Protein AF-A0A7S3BBS4-F1 (afdb_monomer)

InterPro domains:
  IPR011990 Tetratricopeptide-like helical domain superfamily [G3DSA:1.25.40.10] (2-122)
  IPR011990 Tetratricopeptide-like helical domain superfamily [SSF48452] (2-121)
  IPR045209 rRNA biogenesis protein Rrp5 [PTHR23270] (2-120)

Radius of gyration: 15.47 Å; Cα contacts (8 Å, |Δi|>4): 103; chains: 1; bounding box: 32×27×39 Å

Mean predicted aligned error: 8.51 Å

pLDDT: mean 80.52, std 12.15, range [36.25, 91.0]

Secondary structure (DSSP, 8-state):
---HHHHHHHHHHHHHHHHHH-SS-HHHHHHHHHHHHHHHS-HHHHHHHHHHHHHHTGGGGHHHHHHHHHHHHHH-TT-HHHHHHHHHHHHHTT-HHHHHHHHHHHHHHS-GGGHHHHHHHHHHTT--

Structure (mmCIF, N/CA/C/O backbone):
data_AF-A0A7S3BBS4-F1
#
_entry.id   AF-A0A7S3BBS4-F1
#
loop_
_atom_site.group_PDB
_atom_site.id
_atom_site.type_symbol
_atom_site.label_atom_id
_atom_site.label_alt_id
_atom_site.label_comp_id
_atom_site.label_asym_id
_atom_site.label_entity_id
_atom_site.label_seq_id
_atom_site.pdbx_PDB_ins_code
_atom_site.Cartn_x
_atom_site.Cartn_y
_atom_site.Cartn_z
_atom_site.occupancy
_atom_site.B_iso_or_equiv
_atom_site.auth_seq_id
_atom_site.auth_comp_id
_atom_site.auth_asym_id
_atom_site.auth_atom_id
_atom_site.pdbx_PDB_model_num
ATOM 1 N N . TRP A 1 1 ? -15.045 -9.037 -19.650 1.00 53.06 1 TRP A N 1
ATOM 2 C CA . TRP A 1 1 ? -14.412 -9.109 -18.320 1.00 53.06 1 TRP A CA 1
ATOM 3 C C . TRP A 1 1 ? -15.293 -9.966 -17.420 1.00 53.06 1 TRP A C 1
ATOM 5 O O . TRP A 1 1 ? -16.315 -9.478 -16.952 1.00 53.06 1 TRP A O 1
ATOM 15 N N . ARG A 1 2 ? -14.989 -11.256 -17.263 1.00 59.97 2 ARG A N 1
ATOM 16 C CA . ARG A 1 2 ? -15.727 -12.147 -16.355 1.00 59.97 2 ARG A CA 1
ATOM 17 C C . ARG A 1 2 ? -14.956 -12.141 -15.026 1.00 59.97 2 ARG A C 1
ATOM 19 O O . ARG A 1 2 ? -13.815 -12.542 -15.013 1.00 59.97 2 ARG A O 1
ATOM 26 N N . ASN A 1 3 ? -15.570 -11.630 -13.957 1.00 72.25 3 ASN A N 1
ATOM 27 C CA . ASN A 1 3 ? -15.052 -11.517 -12.579 1.00 72.25 3 ASN A CA 1
ATOM 28 C C . ASN A 1 3 ? -14.034 -10.382 -12.268 1.00 72.25 3 ASN A C 1
ATOM 30 O O . ASN A 1 3 ? -13.143 -10.054 -13.048 1.00 72.25 3 ASN A O 1
ATOM 34 N N . GLU A 1 4 ? -14.186 -9.747 -11.098 1.00 72.25 4 GLU A N 1
ATOM 35 C CA . GLU A 1 4 ? -13.283 -8.697 -10.585 1.00 72.25 4 GLU A CA 1
ATOM 36 C C . GLU A 1 4 ? -11.882 -9.224 -10.250 1.00 72.25 4 GLU A C 1
ATOM 38 O O . GLU A 1 4 ? -10.918 -8.458 -10.246 1.00 72.25 4 GLU A O 1
ATOM 43 N N . ALA A 1 5 ? -11.772 -10.519 -9.952 1.00 77.06 5 ALA A N 1
ATOM 44 C CA . ALA A 1 5 ? -10.503 -11.172 -9.653 1.00 77.06 5 ALA A CA 1
ATOM 45 C C . ALA A 1 5 ? -9.552 -11.126 -10.860 1.00 77.06 5 ALA A C 1
ATOM 47 O O . ALA A 1 5 ? -8.409 -10.701 -10.717 1.00 77.06 5 ALA A O 1
ATOM 48 N N . ASP A 1 6 ? -10.055 -11.446 -12.052 1.00 81.88 6 ASP A N 1
ATOM 49 C CA . ASP A 1 6 ? -9.273 -11.450 -13.291 1.00 81.88 6 ASP A CA 1
ATOM 50 C C . ASP A 1 6 ? -8.787 -10.039 -13.642 1.00 81.88 6 ASP A C 1
ATOM 52 O O . ASP A 1 6 ? -7.638 -9.843 -14.031 1.00 81.88 6 ASP A O 1
ATOM 56 N N . LYS A 1 7 ? -9.633 -9.023 -13.415 1.00 82.88 7 LYS A N 1
ATOM 57 C CA . LYS A 1 7 ? -9.240 -7.609 -13.536 1.00 82.88 7 LYS A CA 1
ATOM 58 C C . LYS A 1 7 ? -8.063 -7.279 -12.626 1.00 82.88 7 LYS A C 1
ATOM 60 O O . LYS A 1 7 ? -7.097 -6.668 -13.074 1.00 82.88 7 LYS A O 1
ATOM 65 N N . LEU A 1 8 ? -8.154 -7.659 -11.352 1.00 84.75 8 LEU A N 1
ATOM 66 C CA . LEU A 1 8 ? -7.103 -7.383 -10.379 1.00 84.75 8 LEU A CA 1
ATOM 67 C C . LEU A 1 8 ? -5.807 -8.125 -10.729 1.00 84.75 8 LEU A C 1
ATOM 69 O O . LEU A 1 8 ? -4.735 -7.540 -10.600 1.00 84.75 8 LEU A O 1
ATOM 73 N N . ALA A 1 9 ? -5.895 -9.364 -11.217 1.00 87.50 9 ALA A N 1
ATOM 74 C CA . ALA A 1 9 ? -4.741 -10.142 -11.662 1.00 87.50 9 ALA A CA 1
ATOM 75 C C . ALA A 1 9 ? -4.020 -9.477 -12.846 1.00 87.50 9 ALA A C 1
ATOM 77 O O . ALA A 1 9 ? -2.800 -9.337 -12.810 1.00 87.50 9 ALA A O 1
ATOM 78 N N . VAL A 1 10 ? -4.765 -8.979 -13.842 1.00 89.62 10 VAL A N 1
ATOM 79 C CA . VAL A 1 10 ? -4.191 -8.235 -14.979 1.00 89.62 10 VAL A CA 1
ATOM 80 C C . VAL A 1 10 ? -3.464 -6.978 -14.504 1.00 89.62 10 VAL A C 1
ATOM 82 O O . VAL A 1 10 ? -2.325 -6.741 -14.899 1.00 89.62 10 VAL A O 1
ATOM 85 N N . TRP A 1 11 ? -4.080 -6.194 -13.614 1.00 90.56 11 TRP A N 1
ATOM 86 C CA . TRP A 1 11 ? -3.415 -5.015 -13.050 1.00 90.56 11 TRP A CA 1
ATOM 87 C C . TRP A 1 11 ? -2.178 -5.373 -12.231 1.00 90.56 11 TRP A C 1
ATOM 89 O O . TRP A 1 11 ? -1.190 -4.654 -12.295 1.00 90.56 11 TRP A O 1
ATOM 99 N N . THR A 1 12 ? -2.215 -6.481 -11.491 1.00 89.31 12 THR A N 1
ATOM 100 C CA . THR A 1 12 ? -1.067 -6.969 -10.714 1.00 89.31 12 THR A CA 1
ATOM 101 C C . THR A 1 12 ? 0.102 -7.309 -11.634 1.00 89.31 12 THR A C 1
ATOM 103 O O . THR A 1 12 ? 1.216 -6.853 -11.400 1.00 89.31 12 THR A O 1
ATOM 106 N N . ALA A 1 13 ? -0.156 -8.058 -12.710 1.00 90.19 13 ALA A N 1
ATOM 107 C CA . ALA A 1 13 ? 0.866 -8.420 -13.687 1.00 90.19 13 ALA A CA 1
ATOM 108 C C . ALA A 1 13 ? 1.465 -7.185 -14.375 1.00 90.19 13 ALA A C 1
ATOM 110 O O . ALA A 1 13 ? 2.681 -7.095 -14.523 1.00 90.19 13 ALA A O 1
ATOM 111 N N . TRP A 1 14 ? 0.629 -6.208 -14.737 1.00 89.81 14 TRP A N 1
ATOM 112 C CA . TRP A 1 14 ? 1.104 -4.981 -15.374 1.00 89.81 14 TRP A CA 1
ATOM 113 C C . TRP A 1 14 ? 1.917 -4.110 -14.404 1.00 89.81 14 TRP A C 1
ATOM 115 O O . TRP A 1 14 ? 3.000 -3.659 -14.754 1.00 89.81 14 TRP A O 1
ATOM 125 N N . LEU A 1 15 ? 1.467 -3.950 -13.155 1.00 90.69 15 LEU A N 1
ATOM 126 C CA . LEU A 1 15 ? 2.228 -3.229 -12.128 1.00 90.69 15 LEU A CA 1
ATOM 127 C C . LEU A 1 15 ? 3.576 -3.894 -11.832 1.00 90.69 15 LEU A C 1
ATOM 129 O O . LEU A 1 15 ? 4.560 -3.189 -11.645 1.00 90.69 15 LEU A O 1
ATOM 133 N N . ASN A 1 16 ? 3.642 -5.228 -11.823 1.00 88.88 16 ASN A N 1
ATOM 134 C CA . ASN A 1 16 ? 4.908 -5.948 -11.684 1.00 88.88 16 ASN A CA 1
ATOM 135 C C . ASN A 1 16 ? 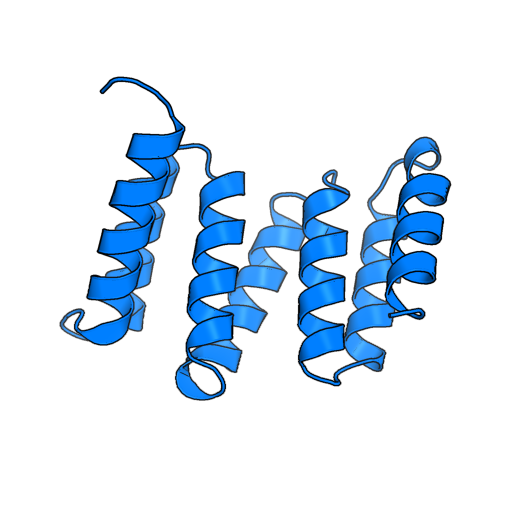5.868 -5.635 -12.833 1.00 88.88 16 ASN A C 1
ATOM 137 O O . ASN A 1 16 ? 7.046 -5.386 -12.591 1.00 88.88 16 ASN A O 1
ATOM 141 N N . LEU A 1 17 ? 5.358 -5.624 -14.067 1.00 89.31 17 LEU A N 1
ATOM 142 C CA . LEU A 1 17 ? 6.159 -5.335 -15.250 1.00 89.31 17 LEU A CA 1
ATOM 143 C C . LEU A 1 17 ? 6.704 -3.899 -15.226 1.00 89.31 17 LEU A C 1
ATOM 145 O O . LEU A 1 17 ? 7.910 -3.714 -15.371 1.00 89.31 17 LEU A O 1
ATOM 149 N N . GLU A 1 18 ? 5.849 -2.901 -14.972 1.00 88.81 18 GLU A N 1
ATOM 150 C CA . GLU A 1 18 ? 6.276 -1.494 -14.875 1.00 88.81 18 GLU A CA 1
ATOM 151 C C . GLU A 1 18 ? 7.248 -1.272 -13.711 1.00 88.81 18 GLU A C 1
ATOM 153 O O . GLU A 1 18 ? 8.205 -0.514 -13.825 1.00 88.81 18 GLU A O 1
ATOM 158 N N . ASN A 1 19 ? 7.058 -1.963 -12.587 1.00 85.06 19 ASN A N 1
ATOM 159 C CA . ASN A 1 19 ? 7.929 -1.803 -11.427 1.00 85.06 19 ASN A CA 1
ATOM 160 C C . ASN A 1 19 ? 9.331 -2.403 -11.627 1.00 85.06 19 ASN A C 1
ATOM 162 O O . ASN A 1 19 ? 10.269 -1.991 -10.934 1.00 85.06 19 ASN A O 1
ATOM 166 N N . LEU A 1 20 ? 9.470 -3.353 -12.558 1.00 85.12 20 LEU A N 1
ATOM 167 C CA . LEU A 1 20 ? 10.739 -3.974 -12.945 1.00 85.12 20 LEU A CA 1
ATOM 168 C C . LEU A 1 20 ? 11.420 -3.252 -14.115 1.00 85.12 20 LEU A C 1
ATOM 170 O O . LEU A 1 20 ? 12.641 -3.110 -14.105 1.00 85.12 20 LEU A O 1
ATOM 174 N N . HIS A 1 21 ? 10.647 -2.807 -15.109 1.00 85.00 21 HIS A N 1
ATOM 175 C CA . HIS A 1 21 ? 11.168 -2.374 -16.412 1.00 85.00 21 HIS A CA 1
ATOM 176 C C . HIS A 1 21 ? 10.589 -1.047 -16.920 1.00 85.00 21 HIS A C 1
ATOM 178 O O . HIS A 1 21 ? 10.825 -0.693 -18.070 1.00 85.00 21 HIS A O 1
ATOM 184 N N . GLY A 1 22 ? 9.815 -0.331 -16.106 1.00 81.50 22 GLY A N 1
ATOM 185 C CA . GLY A 1 22 ? 9.154 0.900 -16.528 1.00 81.50 22 GLY A CA 1
ATOM 186 C C . GLY A 1 22 ? 10.139 2.005 -16.919 1.00 81.50 22 GLY A C 1
ATOM 187 O O . GLY A 1 22 ? 11.176 2.190 -16.280 1.00 81.50 22 GLY A O 1
ATOM 188 N N . GLU A 1 23 ? 9.782 2.755 -17.958 1.00 79.31 23 GLU A N 1
ATOM 189 C CA . GLU A 1 23 ? 10.528 3.912 -18.466 1.00 79.31 23 GLU A CA 1
ATOM 190 C C . GLU A 1 23 ? 9.759 5.220 -18.186 1.00 79.31 23 GLU A C 1
ATOM 192 O O . GLU A 1 23 ? 8.526 5.206 -18.169 1.00 79.31 23 GLU A O 1
ATOM 197 N N . PRO A 1 24 ? 10.434 6.375 -17.993 1.00 79.38 24 PRO A N 1
ATOM 198 C CA . PRO A 1 24 ? 11.891 6.579 -17.965 1.00 79.38 24 PRO A CA 1
ATOM 199 C C . PRO A 1 24 ? 12.553 6.059 -16.680 1.00 79.38 24 PRO A C 1
ATOM 201 O O . PRO A 1 24 ? 13.755 5.808 -16.663 1.00 79.38 24 PRO A O 1
ATOM 204 N N . ASP A 1 25 ? 11.767 5.869 -15.622 1.00 85.50 25 ASP A N 1
ATOM 205 C CA . ASP A 1 25 ? 12.161 5.153 -14.419 1.00 85.50 25 ASP A CA 1
ATOM 206 C C . ASP A 1 25 ? 10.988 4.292 -13.907 1.00 85.50 25 ASP A C 1
ATOM 208 O O . ASP A 1 25 ? 9.821 4.695 -14.028 1.00 85.50 25 ASP A O 1
ATOM 212 N N . PRO A 1 26 ? 11.263 3.127 -13.294 1.00 84.00 26 PRO A N 1
ATOM 213 C CA . PRO A 1 26 ? 10.198 2.220 -12.882 1.00 84.00 26 PRO A CA 1
ATOM 214 C C . PRO A 1 26 ? 9.272 2.767 -11.783 1.00 84.00 26 PRO A C 1
ATOM 216 O O . PRO A 1 26 ? 8.140 2.302 -11.658 1.00 84.00 26 PRO A O 1
ATOM 219 N N . GLU A 1 27 ? 9.713 3.729 -10.960 1.00 82.75 27 GLU A N 1
ATOM 220 C CA . GLU A 1 27 ? 8.877 4.288 -9.886 1.00 82.75 27 GLU A CA 1
ATOM 221 C C . GLU A 1 27 ? 7.802 5.216 -10.465 1.00 82.75 27 GLU A C 1
ATOM 223 O O . GLU A 1 27 ? 6.623 5.076 -10.124 1.00 82.75 27 GLU A O 1
ATOM 228 N N . THR A 1 28 ? 8.185 6.102 -11.386 1.00 85.31 28 THR A N 1
ATOM 229 C CA . THR A 1 28 ? 7.264 6.997 -12.098 1.00 85.31 28 THR A CA 1
ATOM 230 C C . THR A 1 28 ? 6.279 6.204 -12.952 1.00 85.31 28 THR A C 1
ATOM 232 O O . THR A 1 28 ? 5.068 6.401 -12.825 1.00 85.31 28 THR A O 1
ATOM 235 N N . ALA A 1 29 ? 6.765 5.244 -13.747 1.00 87.06 29 ALA A N 1
ATOM 236 C CA . ALA A 1 29 ? 5.918 4.397 -14.590 1.00 87.06 29 ALA A CA 1
ATOM 237 C C . ALA A 1 29 ? 4.877 3.618 -13.761 1.00 87.06 29 ALA A C 1
ATOM 239 O O . ALA A 1 29 ? 3.676 3.628 -14.058 1.00 87.06 29 ALA A O 1
ATOM 240 N N . THR A 1 30 ? 5.311 3.022 -12.644 1.00 88.25 30 THR A N 1
ATOM 241 C CA . THR A 1 30 ? 4.417 2.309 -11.719 1.00 88.25 30 THR A CA 1
ATOM 242 C C . THR A 1 30 ? 3.401 3.247 -11.077 1.00 88.25 30 THR A C 1
ATOM 244 O O . THR A 1 30 ? 2.227 2.891 -10.968 1.00 88.25 30 THR A O 1
ATOM 247 N N . ALA A 1 31 ? 3.809 4.450 -10.661 1.00 86.50 31 ALA A N 1
ATOM 248 C CA . ALA A 1 31 ? 2.914 5.426 -10.043 1.00 86.50 31 ALA A CA 1
ATOM 249 C C . ALA A 1 31 ? 1.822 5.907 -11.013 1.00 86.50 31 ALA A C 1
ATOM 251 O O . ALA A 1 31 ? 0.645 5.977 -10.640 1.00 86.50 31 ALA A O 1
ATOM 252 N N . GLU A 1 32 ? 2.180 6.181 -12.268 1.00 89.00 32 GLU A N 1
ATOM 253 C CA . GLU A 1 32 ? 1.223 6.561 -13.306 1.00 89.00 32 GLU A CA 1
ATOM 254 C C . GLU A 1 32 ? 0.240 5.434 -13.626 1.00 89.00 32 GLU A C 1
ATOM 256 O O . GLU A 1 32 ? -0.976 5.659 -13.704 1.00 89.00 32 GLU A O 1
ATOM 261 N N . LEU A 1 33 ? 0.747 4.207 -13.791 1.00 89.56 33 LEU A N 1
ATOM 262 C CA . LEU A 1 33 ? -0.096 3.043 -14.032 1.00 89.56 33 LEU A CA 1
ATOM 263 C C . LEU A 1 33 ? -1.034 2.799 -12.849 1.00 89.56 33 LEU A C 1
ATOM 265 O O . LEU A 1 33 ? -2.226 2.553 -13.042 1.00 89.56 33 LEU A O 1
ATOM 269 N N . PHE A 1 34 ? -0.530 2.923 -11.624 1.00 90.06 34 PHE A N 1
ATOM 270 C CA . PHE A 1 34 ? -1.312 2.754 -10.408 1.00 90.06 34 PHE A CA 1
ATOM 271 C C . PHE A 1 34 ? -2.455 3.769 -10.305 1.00 90.06 34 PHE A C 1
ATOM 273 O O . PHE A 1 34 ? -3.589 3.394 -9.985 1.00 90.06 34 PHE A O 1
ATOM 280 N N . ALA A 1 35 ? -2.194 5.039 -10.629 1.00 88.44 35 ALA A N 1
ATOM 281 C CA . ALA A 1 35 ? -3.220 6.076 -10.664 1.00 88.44 35 ALA A CA 1
ATOM 282 C C . ALA A 1 35 ? -4.323 5.746 -11.686 1.00 88.44 35 ALA A C 1
ATOM 284 O O . ALA A 1 35 ? -5.511 5.867 -11.374 1.00 88.44 35 ALA A O 1
ATOM 285 N N . LY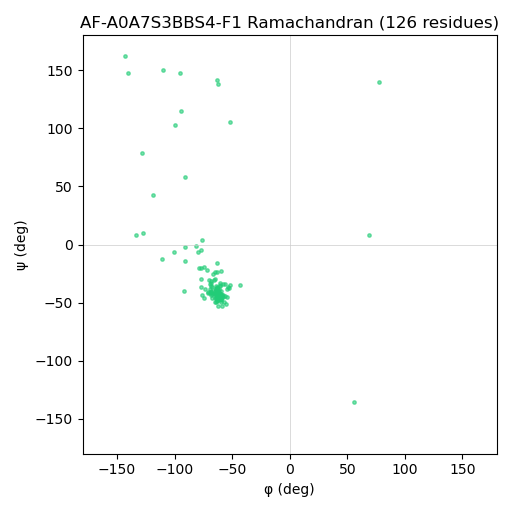S A 1 36 ? -3.948 5.254 -12.876 1.00 88.50 36 LYS A N 1
ATOM 286 C CA . LYS A 1 36 ? -4.895 4.795 -13.910 1.00 88.50 36 LYS A CA 1
ATOM 287 C C . LYS A 1 36 ? -5.685 3.561 -13.453 1.00 88.50 36 LYS A C 1
ATOM 289 O O . LYS A 1 36 ? -6.901 3.496 -13.645 1.00 88.50 36 LYS A O 1
ATOM 294 N N . ALA A 1 37 ? -5.023 2.596 -12.818 1.00 87.94 37 ALA A N 1
ATOM 295 C CA . ALA A 1 37 ? -5.633 1.364 -12.327 1.00 87.94 37 ALA A CA 1
ATOM 296 C C . ALA A 1 37 ? -6.671 1.638 -11.224 1.00 87.94 37 ALA A C 1
ATOM 298 O O . ALA A 1 37 ? -7.754 1.044 -11.230 1.00 87.94 37 ALA A O 1
ATOM 299 N N . CYS A 1 38 ? -6.386 2.588 -10.325 1.00 87.56 38 CYS A N 1
ATOM 300 C CA . CYS A 1 38 ? -7.284 2.986 -9.237 1.00 87.56 38 CYS A CA 1
ATOM 301 C C . CYS A 1 38 ? -8.612 3.591 -9.715 1.00 87.56 38 CYS A C 1
ATOM 303 O O . CYS A 1 38 ? -9.590 3.541 -8.976 1.00 87.56 38 CYS A O 1
ATOM 305 N N . GLN A 1 39 ? -8.672 4.143 -10.931 1.00 86.56 39 GLN A N 1
ATOM 306 C CA . GLN A 1 39 ? -9.914 4.669 -11.515 1.00 86.56 39 GLN A CA 1
ATOM 307 C C . GLN A 1 39 ? -10.814 3.561 -12.082 1.00 86.56 39 GLN A C 1
ATOM 309 O O . GLN A 1 39 ? -12.006 3.769 -12.291 1.00 86.56 39 GLN A O 1
ATOM 314 N N . ARG A 1 40 ? -10.244 2.384 -12.367 1.00 82.25 40 ARG A N 1
ATOM 315 C CA . ARG A 1 40 ? -10.906 1.289 -13.098 1.00 82.25 40 ARG A CA 1
ATOM 316 C C . ARG A 1 40 ? -11.206 0.062 -12.238 1.00 82.25 40 ARG A C 1
ATOM 318 O O . ARG A 1 40 ? -11.943 -0.821 -12.680 1.00 82.25 40 ARG A O 1
ATOM 325 N N . THR A 1 41 ? -10.637 0.003 -11.038 1.00 83.62 41 THR A N 1
ATOM 326 C CA . THR A 1 41 ? -10.709 -1.138 -10.116 1.00 83.62 41 THR A CA 1
ATOM 327 C C . THR A 1 41 ? -10.809 -0.636 -8.679 1.00 83.62 41 THR A C 1
ATOM 329 O O . THR A 1 41 ? -10.475 0.511 -8.397 1.00 83.62 41 THR A O 1
ATOM 332 N N . ASP A 1 42 ? -11.238 -1.497 -7.752 1.00 86.06 42 ASP A N 1
ATOM 333 C CA . ASP A 1 42 ? -11.235 -1.209 -6.315 1.00 86.06 42 ASP A CA 1
ATOM 334 C C . ASP A 1 42 ? -9.849 -0.724 -5.850 1.00 86.06 42 ASP A C 1
ATOM 336 O O . ASP A 1 42 ? -8.897 -1.501 -5.695 1.00 86.06 42 ASP A O 1
ATOM 340 N N . SER A 1 43 ? -9.767 0.585 -5.606 1.00 87.06 43 SER A N 1
ATOM 341 C CA . SER A 1 43 ? -8.549 1.272 -5.190 1.00 87.06 43 SER A CA 1
ATOM 342 C C . SER A 1 43 ? -7.942 0.639 -3.939 1.00 87.06 43 SER A C 1
ATOM 344 O O . SER A 1 43 ? -6.728 0.468 -3.855 1.00 87.06 43 SER A O 1
ATOM 346 N N . LYS A 1 44 ? -8.760 0.203 -2.976 1.00 86.25 44 LYS A N 1
ATOM 347 C CA . LYS A 1 44 ? -8.262 -0.394 -1.736 1.00 86.25 44 LYS A CA 1
ATOM 348 C C . LYS A 1 44 ? -7.580 -1.737 -1.992 1.00 86.25 44 LYS A C 1
ATOM 350 O O . LYS A 1 44 ? -6.551 -2.011 -1.377 1.00 86.25 44 LYS A O 1
ATOM 355 N N . LYS A 1 45 ? -8.138 -2.580 -2.872 1.00 87.44 45 LYS A N 1
ATOM 356 C CA . LYS A 1 45 ? -7.506 -3.858 -3.252 1.00 87.44 45 LYS A CA 1
ATOM 357 C C . LYS A 1 45 ? -6.178 -3.606 -3.967 1.00 87.44 45 LYS A C 1
ATOM 359 O O . LYS A 1 45 ? -5.188 -4.234 -3.607 1.00 87.44 45 LYS A O 1
ATOM 364 N N . LEU A 1 46 ? -6.139 -2.648 -4.895 1.00 89.38 46 LEU A N 1
ATOM 365 C CA . LEU A 1 46 ? -4.917 -2.286 -5.618 1.00 89.38 46 LEU A CA 1
ATOM 366 C C . LEU A 1 46 ? -3.806 -1.771 -4.700 1.00 89.38 46 LEU A C 1
ATOM 368 O O . LEU A 1 46 ? -2.663 -2.176 -4.861 1.00 89.38 46 LEU A O 1
ATOM 372 N N . HIS A 1 47 ? -4.126 -0.941 -3.705 1.00 90.00 47 HIS A N 1
ATOM 373 C CA . HIS A 1 47 ? -3.136 -0.489 -2.723 1.00 90.00 47 HIS A CA 1
ATOM 374 C C . HIS A 1 47 ? -2.502 -1.662 -1.954 1.00 90.00 47 HIS A C 1
ATOM 376 O O . HIS A 1 47 ? -1.301 -1.666 -1.706 1.00 90.00 47 HIS A O 1
ATOM 382 N N . VAL A 1 48 ? -3.299 -2.671 -1.582 1.00 89.50 48 VAL A N 1
ATOM 383 C CA . VAL A 1 48 ? -2.791 -3.868 -0.890 1.00 89.50 48 VAL A CA 1
ATOM 384 C C . VAL A 1 48 ? -1.933 -4.730 -1.819 1.00 89.50 48 VAL A C 1
ATOM 386 O O . VAL A 1 48 ? -0.923 -5.262 -1.366 1.00 89.50 48 VAL A O 1
ATOM 389 N N . VAL A 1 49 ? -2.317 -4.851 -3.093 1.00 91.00 49 VAL A N 1
ATOM 390 C CA . VAL A 1 49 ? -1.527 -5.547 -4.119 1.00 91.00 49 VAL A CA 1
ATOM 391 C C . VAL A 1 49 ? -0.181 -4.858 -4.314 1.00 91.00 49 VAL A C 1
ATOM 393 O O . VAL A 1 49 ? 0.845 -5.509 -4.172 1.00 91.00 49 VAL A O 1
ATOM 396 N N . LEU A 1 50 ? -0.172 -3.544 -4.560 1.00 90.00 50 LEU A N 1
ATOM 397 C CA . LEU A 1 50 ? 1.059 -2.789 -4.793 1.00 90.00 50 LEU A CA 1
ATOM 398 C C . LEU A 1 50 ? 2.007 -2.848 -3.587 1.00 90.00 50 LEU A C 1
ATOM 400 O O . LEU A 1 50 ? 3.217 -2.951 -3.760 1.00 90.00 50 LEU A O 1
ATOM 404 N N . LEU A 1 51 ? 1.466 -2.852 -2.365 1.00 90.69 51 LEU A N 1
ATOM 405 C CA . LEU A 1 51 ? 2.277 -3.066 -1.171 1.00 90.69 51 LEU A CA 1
ATOM 406 C C . LEU A 1 51 ? 2.947 -4.449 -1.162 1.00 90.69 51 LEU A C 1
ATOM 408 O O . LEU A 1 51 ? 4.105 -4.541 -0.778 1.00 90.69 51 LEU A O 1
ATOM 412 N N . GLY A 1 52 ? 2.243 -5.503 -1.589 1.00 89.25 52 GLY A N 1
ATOM 413 C CA . GLY A 1 52 ? 2.828 -6.840 -1.738 1.00 89.25 52 GLY A CA 1
ATOM 414 C C . GLY A 1 52 ? 3.961 -6.860 -2.763 1.00 89.25 52 GLY A C 1
ATOM 415 O O . GLY A 1 52 ? 5.044 -7.336 -2.455 1.00 89.25 52 GLY A O 1
ATOM 416 N N . ILE A 1 53 ? 3.756 -6.223 -3.921 1.00 89.56 53 ILE A N 1
ATOM 417 C CA . ILE A 1 53 ? 4.794 -6.081 -4.956 1.00 89.56 53 ILE A CA 1
ATOM 418 C C . ILE A 1 53 ? 6.050 -5.409 -4.383 1.00 89.56 53 ILE A C 1
ATOM 420 O O . ILE A 1 53 ? 7.168 -5.851 -4.627 1.00 89.56 53 ILE A O 1
ATOM 424 N N . TYR A 1 54 ? 5.890 -4.343 -3.596 1.00 88.56 54 TYR A N 1
ATOM 425 C CA . TYR A 1 54 ? 7.033 -3.672 -2.972 1.00 88.56 54 TYR A CA 1
ATOM 426 C C . TYR A 1 54 ? 7.703 -4.492 -1.867 1.00 88.56 54 TYR A C 1
ATOM 428 O O . TYR A 1 54 ? 8.907 -4.352 -1.674 1.00 88.56 54 TYR A O 1
ATOM 436 N N . GLU A 1 55 ? 6.956 -5.328 -1.146 1.00 87.38 55 GLU A N 1
ATOM 437 C CA . GLU A 1 55 ? 7.524 -6.259 -0.167 1.00 87.38 55 GLU A CA 1
ATOM 438 C C . GLU A 1 55 ? 8.357 -7.350 -0.839 1.00 87.38 55 GLU A C 1
ATOM 440 O O . GLU A 1 55 ? 9.464 -7.623 -0.377 1.00 87.38 55 GLU A O 1
ATOM 445 N N . ASP A 1 56 ? 7.872 -7.908 -1.949 1.00 87.75 56 ASP A N 1
ATOM 446 C CA . ASP A 1 56 ? 8.572 -8.951 -2.707 1.00 87.75 56 ASP A CA 1
ATOM 447 C C . ASP A 1 56 ? 9.886 -8.432 -3.320 1.00 87.75 56 ASP A C 1
ATOM 449 O O . ASP A 1 56 ? 10.861 -9.169 -3.448 1.00 87.75 56 ASP A O 1
ATOM 453 N N . MET A 1 57 ? 9.943 -7.137 -3.642 1.00 84.81 57 MET A N 1
ATOM 454 C CA . MET A 1 57 ? 11.140 -6.464 -4.163 1.00 84.81 57 MET A CA 1
ATOM 455 C C . MET A 1 57 ? 12.163 -6.084 -3.081 1.00 84.81 57 MET A C 1
ATOM 457 O O . MET A 1 57 ? 13.253 -5.604 -3.404 1.00 84.81 57 MET A O 1
ATOM 461 N N . GLY A 1 58 ? 11.824 -6.261 -1.801 1.00 83.19 58 GLY A N 1
ATOM 462 C CA . GLY A 1 58 ? 12.726 -6.020 -0.679 1.00 83.19 58 GLY A CA 1
ATOM 463 C C . GLY A 1 58 ? 13.307 -4.601 -0.648 1.00 83.19 58 GLY A C 1
ATOM 464 O O . GLY A 1 58 ? 12.599 -3.606 -0.832 1.00 83.19 58 GLY A O 1
ATOM 465 N N . GLU A 1 59 ? 14.617 -4.498 -0.396 1.00 81.31 59 GLU A N 1
ATOM 466 C CA . GLU A 1 59 ? 15.325 -3.231 -0.148 1.00 81.31 59 GLU A CA 1
ATOM 467 C C . GLU A 1 59 ? 15.166 -2.195 -1.266 1.00 81.31 59 GLU A C 1
ATOM 469 O O . GLU A 1 59 ? 15.025 -1.005 -0.975 1.00 81.31 59 GLU A O 1
ATOM 474 N N . ALA A 1 60 ? 15.070 -2.637 -2.526 1.00 83.00 60 ALA A N 1
ATOM 475 C CA . ALA A 1 60 ? 14.907 -1.757 -3.684 1.00 83.00 60 ALA A CA 1
ATOM 476 C C . ALA A 1 60 ? 13.630 -0.897 -3.617 1.00 83.00 60 ALA A C 1
ATOM 478 O O . ALA A 1 60 ? 13.548 0.156 -4.256 1.00 83.00 60 ALA A O 1
ATOM 479 N N . ARG A 1 61 ? 12.619 -1.327 -2.845 1.00 84.12 61 ARG A N 1
ATOM 480 C CA . ARG A 1 61 ? 11.315 -0.656 -2.741 1.00 84.12 61 ARG A CA 1
ATOM 481 C C . ARG A 1 61 ? 10.872 -0.343 -1.314 1.00 84.12 61 ARG A C 1
ATOM 483 O O . ARG A 1 61 ? 9.762 0.160 -1.137 1.00 84.12 61 ARG A O 1
ATOM 490 N N . VAL A 1 62 ? 11.732 -0.495 -0.301 1.00 86.06 62 VAL A N 1
ATOM 491 C CA . VAL A 1 62 ? 11.391 -0.187 1.108 1.00 86.06 62 VAL A CA 1
ATOM 492 C C . VAL A 1 62 ? 10.865 1.245 1.282 1.00 86.06 62 VAL A C 1
ATOM 494 O O . VAL A 1 62 ? 9.834 1.457 1.922 1.00 86.06 62 VAL A O 1
ATOM 497 N N . ASN A 1 63 ? 11.515 2.238 0.670 1.00 86.44 63 ASN A N 1
ATOM 498 C CA . ASN A 1 63 ? 11.088 3.640 0.775 1.00 86.44 63 ASN A CA 1
ATOM 499 C C . ASN A 1 63 ? 9.755 3.911 0.053 1.00 86.44 63 ASN A C 1
ATOM 501 O O . ASN A 1 63 ? 8.965 4.757 0.481 1.00 86.44 63 ASN A O 1
ATOM 505 N N . ALA A 1 64 ? 9.485 3.205 -1.048 1.00 87.06 64 ALA A N 1
ATOM 506 C CA . ALA A 1 64 ? 8.209 3.284 -1.756 1.00 87.06 64 ALA A CA 1
ATOM 507 C C . ALA A 1 64 ? 7.082 2.623 -0.943 1.00 87.06 64 ALA A C 1
ATOM 509 O O . ALA A 1 64 ? 6.008 3.211 -0.801 1.00 87.06 64 ALA A O 1
ATOM 510 N N . ALA A 1 65 ? 7.352 1.470 -0.320 1.00 88.31 65 ALA A N 1
ATOM 511 C CA . ALA A 1 65 ? 6.422 0.780 0.572 1.00 88.31 65 ALA A CA 1
ATOM 512 C C . ALA A 1 65 ? 6.027 1.645 1.776 1.00 88.31 65 ALA A C 1
ATOM 514 O O . ALA A 1 65 ? 4.838 1.795 2.061 1.00 88.31 65 ALA A O 1
ATOM 515 N N . GLU A 1 66 ? 6.992 2.288 2.446 1.00 88.38 66 GLU A N 1
ATOM 516 C CA . GLU A 1 66 ? 6.695 3.162 3.590 1.00 88.38 66 GLU A CA 1
ATOM 517 C C . GLU A 1 66 ? 5.829 4.371 3.186 1.00 88.38 66 GLU A C 1
ATOM 519 O O . GLU A 1 66 ? 4.869 4.708 3.891 1.00 88.38 66 GLU A O 1
ATOM 524 N N . ARG A 1 67 ? 6.110 4.994 2.030 1.00 89.56 67 ARG A N 1
ATOM 525 C CA . ARG A 1 67 ? 5.282 6.085 1.482 1.00 89.56 67 ARG A CA 1
ATOM 526 C C . ARG A 1 67 ? 3.864 5.610 1.158 1.00 89.56 67 ARG A C 1
ATOM 528 O O . ARG A 1 67 ? 2.899 6.279 1.541 1.00 89.56 67 ARG A O 1
ATOM 535 N N . LEU A 1 68 ? 3.731 4.447 0.518 1.00 90.00 68 LEU A N 1
ATOM 536 C CA . LEU A 1 68 ? 2.439 3.858 0.168 1.00 90.00 68 LEU A CA 1
ATOM 537 C C . LEU A 1 68 ? 1.612 3.550 1.421 1.00 90.00 68 LEU A C 1
ATOM 539 O O . LEU A 1 68 ? 0.452 3.950 1.487 1.00 90.00 68 LEU A O 1
ATOM 543 N N . ILE A 1 69 ? 2.204 2.933 2.449 1.00 89.19 69 ILE A N 1
ATOM 544 C CA . ILE A 1 69 ? 1.533 2.655 3.730 1.00 89.19 69 ILE A CA 1
ATOM 545 C C . ILE A 1 69 ? 1.029 3.945 4.376 1.00 89.19 69 ILE A C 1
ATOM 547 O O . ILE A 1 69 ? -0.119 4.011 4.820 1.00 89.19 69 ILE A O 1
ATOM 551 N N . GLY A 1 70 ? 1.856 4.994 4.399 1.00 87.75 70 GLY A N 1
ATOM 552 C CA . GLY A 1 70 ? 1.451 6.303 4.906 1.00 87.75 70 GLY A CA 1
ATOM 553 C C . GLY A 1 70 ? 0.234 6.864 4.163 1.00 87.75 70 GLY A C 1
ATOM 554 O O . GLY A 1 70 ? -0.705 7.356 4.797 1.00 87.75 70 GLY A O 1
ATOM 555 N N . GLY A 1 71 ? 0.219 6.743 2.833 1.00 88.44 71 GLY A N 1
ATOM 556 C CA . GLY A 1 71 ? -0.918 7.104 1.985 1.00 88.44 71 GLY A CA 1
ATOM 557 C C . GLY A 1 71 ? -2.163 6.263 2.274 1.00 88.44 71 GLY A C 1
ATOM 558 O O . GLY A 1 71 ? -3.235 6.816 2.511 1.00 88.44 71 GLY A O 1
ATOM 559 N N . MET A 1 72 ? -2.018 4.939 2.357 1.00 88.94 72 MET A N 1
ATOM 560 C CA . MET A 1 72 ? -3.103 3.996 2.645 1.00 88.94 72 MET A CA 1
ATOM 561 C C . MET A 1 72 ? -3.760 4.276 3.995 1.00 88.94 72 MET A C 1
ATOM 563 O O . MET A 1 72 ? -4.986 4.349 4.082 1.00 88.94 72 MET A O 1
ATOM 567 N N . CYS A 1 73 ? -2.9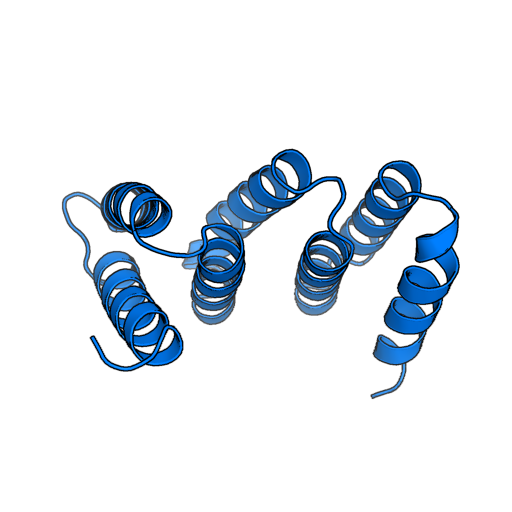65 4.471 5.047 1.00 87.12 73 CYS A N 1
ATOM 568 C CA . CYS A 1 73 ? -3.477 4.776 6.380 1.00 87.12 73 CYS A CA 1
ATOM 569 C C . CYS A 1 73 ? -4.213 6.122 6.411 1.00 87.12 73 CYS A C 1
ATOM 571 O O . CYS A 1 73 ? -5.228 6.233 7.093 1.00 87.12 73 CYS A O 1
ATOM 573 N N . LYS A 1 74 ? -3.758 7.126 5.643 1.00 87.25 74 LYS A N 1
ATOM 574 C CA . LYS A 1 74 ? -4.431 8.433 5.516 1.00 87.25 74 LYS A CA 1
ATOM 575 C C . LYS A 1 74 ? -5.702 8.377 4.666 1.00 87.25 74 LYS A C 1
ATOM 577 O O . LYS A 1 74 ? -6.667 9.059 5.006 1.00 87.25 74 LYS A O 1
ATOM 582 N N . ALA A 1 75 ? -5.715 7.600 3.589 1.00 85.19 75 ALA A N 1
ATOM 583 C CA . ALA A 1 75 ? -6.859 7.472 2.689 1.00 85.19 75 ALA A CA 1
ATOM 584 C C . ALA A 1 75 ? -7.959 6.577 3.285 1.00 85.19 75 ALA A C 1
ATOM 586 O O . ALA A 1 75 ? -9.145 6.868 3.162 1.00 85.19 75 ALA A O 1
ATOM 587 N N . PHE A 1 76 ? -7.575 5.518 4.004 1.00 86.00 76 PHE A N 1
ATOM 588 C CA . PHE A 1 76 ? -8.482 4.485 4.510 1.00 86.00 76 PHE A CA 1
ATOM 589 C C . PHE A 1 76 ? -8.486 4.396 6.043 1.00 86.00 76 PHE A C 1
ATOM 591 O O . PHE A 1 76 ? -8.524 3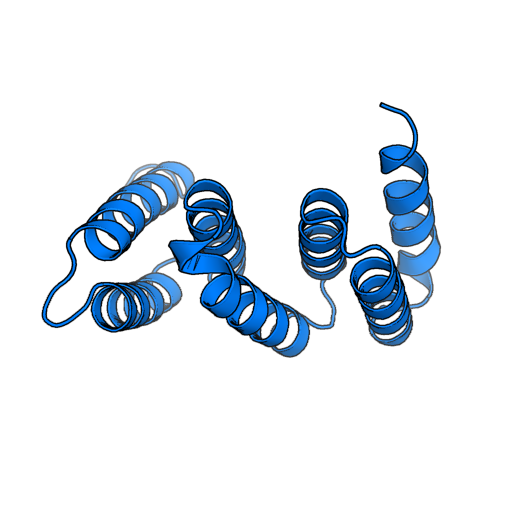.300 6.611 1.00 86.00 76 PHE A O 1
ATOM 598 N N . ARG A 1 77 ? -8.504 5.550 6.724 1.00 82.81 77 ARG A N 1
ATOM 599 C CA . ARG A 1 77 ? -8.409 5.677 8.197 1.00 82.81 77 ARG A CA 1
ATOM 600 C C . ARG A 1 77 ? -9.422 4.811 8.959 1.00 82.81 77 ARG A C 1
ATOM 602 O O . ARG A 1 77 ? -9.100 4.257 10.002 1.00 82.81 77 ARG A O 1
ATOM 609 N N . GLY A 1 78 ? -10.632 4.636 8.420 1.00 79.50 78 GLY A N 1
ATOM 610 C CA . GLY A 1 78 ? -11.694 3.820 9.031 1.00 79.50 78 GLY A CA 1
ATOM 611 C C . GLY A 1 78 ? -11.590 2.304 8.780 1.00 79.50 78 GLY A C 1
ATOM 612 O O . GLY A 1 78 ? -12.435 1.527 9.248 1.00 79.50 78 GLY A O 1
ATOM 613 N N . SER A 1 79 ? -10.589 1.850 8.018 1.00 82.44 79 SER A N 1
ATOM 614 C CA . SER A 1 79 ? -10.445 0.453 7.611 1.00 82.44 79 SER A CA 1
ATOM 615 C C . SER A 1 79 ? -9.428 -0.298 8.468 1.00 82.44 79 SER A C 1
ATOM 617 O O . SER A 1 79 ? -8.230 -0.263 8.205 1.00 82.44 79 SER A O 1
ATOM 619 N N . CYS A 1 80 ? -9.925 -1.115 9.401 1.00 81.75 80 CYS A N 1
ATOM 620 C CA . CYS A 1 80 ? -9.100 -2.006 10.228 1.00 81.75 80 CYS A CA 1
ATOM 621 C C . CYS A 1 80 ? -8.171 -2.908 9.389 1.00 81.75 80 CYS A C 1
ATOM 623 O O . CYS A 1 80 ? -7.004 -3.062 9.722 1.00 81.75 80 CYS A O 1
ATOM 625 N N . LYS A 1 81 ? -8.633 -3.400 8.228 1.00 83.94 81 LYS A N 1
ATOM 626 C CA . LYS A 1 81 ? -7.806 -4.208 7.310 1.00 83.94 81 LYS A CA 1
ATOM 627 C C . LYS A 1 81 ? -6.537 -3.483 6.835 1.00 83.94 81 LYS A C 1
ATOM 629 O O . LYS A 1 81 ? -5.525 -4.135 6.630 1.00 83.94 81 LYS A O 1
ATOM 634 N N . ILE A 1 82 ? -6.592 -2.162 6.648 1.00 88.12 82 ILE A N 1
ATOM 635 C CA . ILE A 1 82 ? -5.432 -1.391 6.175 1.00 88.12 82 ILE A CA 1
ATOM 636 C C . ILE A 1 82 ? -4.432 -1.192 7.310 1.00 88.12 82 ILE A C 1
ATOM 638 O O . ILE A 1 82 ? -3.246 -1.427 7.117 1.00 88.12 82 ILE A O 1
ATOM 642 N N . TRP A 1 83 ? -4.920 -0.862 8.506 1.00 87.31 83 TRP A N 1
ATOM 643 C CA . TRP A 1 83 ? -4.081 -0.766 9.699 1.00 87.31 83 TRP A CA 1
ATOM 644 C C . TRP A 1 83 ? -3.389 -2.087 10.039 1.00 87.31 83 TRP A C 1
ATOM 646 O O . TRP A 1 83 ? -2.192 -2.086 10.301 1.00 87.31 83 TRP A O 1
ATOM 656 N N . LEU A 1 84 ? -4.108 -3.214 9.967 1.00 85.88 84 LEU A N 1
ATOM 657 C CA . LEU A 1 84 ? -3.521 -4.542 10.174 1.00 85.88 84 LEU A CA 1
ATOM 658 C C . LEU A 1 84 ? -2.481 -4.880 9.104 1.00 85.88 84 LEU A C 1
ATOM 660 O O . LEU A 1 84 ? -1.414 -5.378 9.437 1.00 85.88 84 LEU A O 1
ATOM 664 N N . ARG A 1 85 ? -2.747 -4.553 7.833 1.00 88.75 85 ARG A N 1
ATOM 665 C CA . ARG A 1 85 ? -1.788 -4.793 6.748 1.00 88.75 85 ARG A CA 1
ATOM 666 C C . ARG A 1 85 ? -0.501 -3.976 6.916 1.00 88.75 85 ARG A C 1
ATOM 668 O O . ARG A 1 85 ? 0.581 -4.490 6.648 1.00 88.75 85 ARG A O 1
ATOM 675 N N . ALA A 1 86 ? -0.619 -2.729 7.372 1.00 88.00 86 ALA A N 1
ATOM 676 C CA . ALA A 1 86 ? 0.518 -1.869 7.693 1.00 88.00 86 ALA A CA 1
ATOM 677 C C . ALA A 1 86 ? 1.293 -2.372 8.924 1.00 88.00 86 ALA A C 1
ATOM 679 O O . ALA A 1 86 ? 2.521 -2.365 8.933 1.00 88.00 86 ALA A O 1
ATOM 680 N N . PHE A 1 87 ? 0.582 -2.837 9.954 1.00 87.38 87 PHE A N 1
ATOM 681 C CA . PHE A 1 87 ? 1.178 -3.467 11.131 1.00 87.38 87 PHE A CA 1
ATOM 682 C C . PHE A 1 87 ? 1.988 -4.713 10.756 1.00 87.38 87 PHE A C 1
ATOM 684 O O . PHE A 1 87 ? 3.155 -4.814 11.124 1.00 87.38 87 PHE A O 1
ATOM 691 N N . GLU A 1 88 ? 1.399 -5.612 9.966 1.00 87.12 88 GLU A N 1
ATOM 692 C CA . GLU A 1 88 ? 2.046 -6.827 9.470 1.00 87.12 88 GLU A CA 1
ATOM 693 C C . GLU A 1 88 ? 3.305 -6.515 8.653 1.00 87.12 88 GLU A C 1
ATOM 695 O O . GLU A 1 88 ? 4.343 -7.133 8.882 1.00 87.12 88 GLU A O 1
ATOM 700 N N . HIS A 1 89 ? 3.251 -5.511 7.770 1.00 88.56 89 HIS A N 1
ATOM 701 C CA . HIS A 1 89 ? 4.428 -5.045 7.033 1.00 88.56 89 HIS A CA 1
ATOM 702 C C . HIS A 1 89 ? 5.576 -4.661 7.977 1.00 88.56 89 HIS A C 1
ATOM 704 O O . HIS A 1 89 ? 6.702 -5.130 7.826 1.00 88.56 89 HIS A O 1
ATOM 710 N N . TYR A 1 90 ? 5.299 -3.823 8.984 1.00 86.31 90 TYR A N 1
ATOM 711 C CA . TYR A 1 90 ? 6.333 -3.381 9.920 1.00 86.31 90 TYR A CA 1
ATOM 712 C C . TYR A 1 90 ? 6.840 -4.500 10.830 1.00 86.31 90 TYR A C 1
ATOM 714 O O . TYR A 1 90 ? 8.014 -4.470 11.198 1.00 86.31 90 TYR A O 1
ATOM 722 N N . LEU A 1 91 ? 5.999 -5.479 11.177 1.00 85.19 91 LEU A N 1
ATOM 723 C CA . LEU A 1 91 ? 6.441 -6.676 11.892 1.00 85.19 91 LEU A CA 1
ATOM 724 C C . LEU A 1 91 ? 7.403 -7.511 11.046 1.00 85.19 91 LEU A C 1
ATOM 726 O O . LEU A 1 91 ? 8.492 -7.827 11.518 1.00 85.19 91 LEU A O 1
ATOM 730 N N . ARG A 1 92 ? 7.042 -7.807 9.790 1.00 84.50 92 ARG A N 1
ATOM 731 C CA . ARG A 1 92 ? 7.902 -8.558 8.858 1.00 84.50 92 ARG A CA 1
ATOM 732 C C . ARG A 1 92 ? 9.221 -7.835 8.586 1.00 84.50 92 ARG A C 1
ATOM 734 O O . ARG A 1 92 ? 10.258 -8.473 8.485 1.00 84.50 92 ARG A O 1
ATOM 741 N N . ALA A 1 93 ? 9.197 -6.504 8.547 1.00 83.62 93 ALA A N 1
ATOM 742 C CA . ALA A 1 93 ? 10.392 -5.676 8.402 1.00 83.62 93 ALA A CA 1
ATOM 743 C C . ALA A 1 93 ? 11.240 -5.549 9.690 1.00 83.62 93 ALA A C 1
ATOM 745 O O . ALA A 1 93 ? 12.171 -4.746 9.718 1.00 83.62 93 ALA A O 1
ATOM 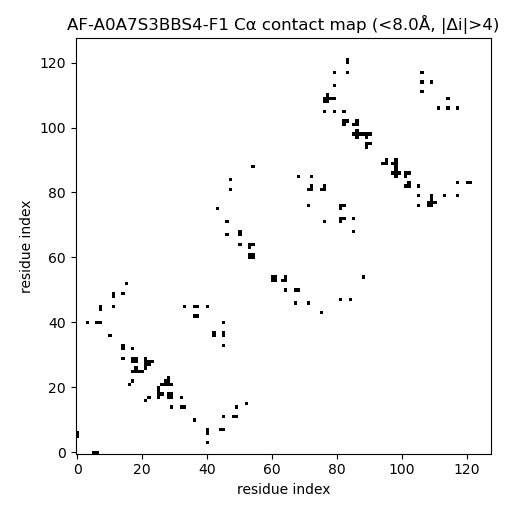746 N N . GLY A 1 94 ? 10.895 -6.242 10.787 1.00 82.94 94 GLY A N 1
ATOM 747 C CA . GLY A 1 94 ? 11.602 -6.157 12.075 1.00 82.94 94 GLY A CA 1
ATOM 748 C C . GLY A 1 94 ? 11.447 -4.812 12.803 1.00 82.94 94 GLY A C 1
ATOM 749 O O . GLY A 1 94 ? 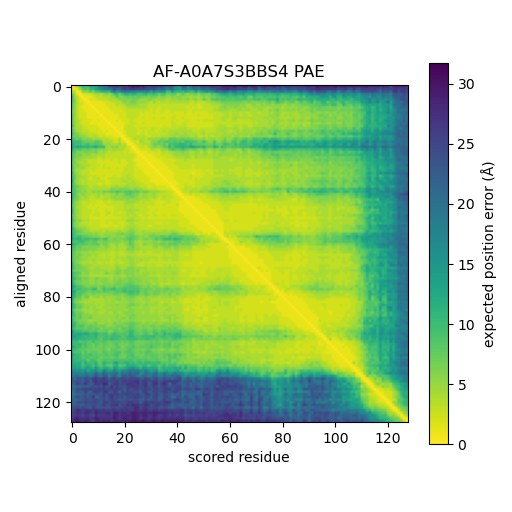12.077 -4.564 13.830 1.00 82.94 94 GLY A O 1
ATOM 750 N N . LYS A 1 95 ? 10.582 -3.917 12.311 1.00 84.44 95 LYS A N 1
ATOM 751 C CA . LYS A 1 95 ? 10.369 -2.556 12.830 1.00 84.44 95 LYS A CA 1
ATOM 752 C C . LYS A 1 95 ? 9.263 -2.543 13.888 1.00 84.44 95 LYS A C 1
ATOM 754 O O . LYS A 1 95 ? 8.280 -1.807 13.765 1.00 84.44 95 LYS A O 1
ATOM 759 N N . GLY A 1 96 ? 9.436 -3.317 14.962 1.00 81.50 96 GLY A N 1
ATOM 760 C CA . GLY A 1 96 ? 8.430 -3.496 16.023 1.00 81.50 96 GLY A CA 1
ATOM 761 C C . GLY A 1 96 ? 7.919 -2.185 16.644 1.00 81.50 96 GLY A C 1
ATOM 762 O O . GLY A 1 96 ? 6.720 -2.035 16.885 1.00 81.50 96 GLY A O 1
ATOM 763 N N . GLY A 1 97 ? 8.792 -1.184 16.807 1.00 84.00 97 GLY A N 1
ATOM 764 C CA . GLY A 1 97 ? 8.395 0.150 17.276 1.00 84.00 97 GLY A CA 1
ATOM 765 C C . GLY A 1 97 ? 7.429 0.868 16.322 1.00 84.00 97 GLY A C 1
ATOM 766 O O . GLY A 1 97 ? 6.408 1.403 16.760 1.00 84.00 97 GLY A O 1
ATOM 767 N N . LYS A 1 98 ? 7.692 0.826 15.004 1.00 83.56 98 LYS A N 1
ATOM 768 C CA . LYS A 1 98 ? 6.783 1.393 13.988 1.00 83.56 98 LYS A CA 1
ATOM 769 C C . LYS A 1 98 ? 5.486 0.590 13.888 1.00 83.56 98 LYS A C 1
ATOM 771 O O . LYS A 1 98 ? 4.427 1.191 13.705 1.00 83.56 98 LYS A O 1
ATOM 776 N N . ALA A 1 99 ? 5.548 -0.734 14.043 1.00 82.19 99 ALA A N 1
ATOM 777 C CA . ALA A 1 99 ? 4.367 -1.592 14.064 1.00 82.19 99 ALA A CA 1
ATOM 778 C C . ALA A 1 99 ? 3.421 -1.172 15.198 1.00 82.19 99 ALA A C 1
ATOM 780 O O . ALA A 1 99 ? 2.266 -0.829 14.945 1.00 82.19 99 ALA A O 1
ATOM 781 N N . ARG A 1 100 ? 3.932 -1.074 16.432 1.00 81.06 100 ARG A N 1
ATOM 782 C CA . ARG A 1 100 ? 3.137 -0.657 17.595 1.00 81.06 100 ARG A CA 1
ATOM 783 C C . ARG A 1 100 ? 2.546 0.743 17.427 1.00 81.06 100 ARG A C 1
ATOM 785 O O . ARG A 1 100 ? 1.340 0.905 17.562 1.00 81.06 100 ARG A O 1
ATOM 792 N N . ALA A 1 101 ? 3.350 1.717 16.996 1.00 85.69 101 ALA A N 1
ATOM 793 C CA . ALA A 1 101 ? 2.860 3.070 16.727 1.00 85.69 101 ALA A CA 1
ATOM 794 C C . ALA A 1 101 ? 1.773 3.111 15.633 1.00 85.69 101 ALA A C 1
ATOM 796 O O . ALA A 1 101 ? 0.868 3.946 15.673 1.00 85.69 101 ALA A O 1
ATOM 797 N N . THR A 1 102 ? 1.850 2.221 14.640 1.00 84.81 102 THR A N 1
ATOM 798 C CA . THR A 1 102 ? 0.832 2.089 13.587 1.00 84.81 102 THR A CA 1
ATOM 799 C C . THR A 1 102 ? -0.457 1.486 14.135 1.00 84.81 102 THR A C 1
ATOM 801 O O . THR A 1 102 ? -1.540 1.967 13.803 1.00 84.81 102 THR A O 1
ATOM 804 N N . LEU A 1 103 ? -0.353 0.485 15.011 1.00 80.75 103 LEU A N 1
ATOM 805 C CA . LEU A 1 103 ? -1.501 -0.098 15.698 1.00 80.75 103 LEU A CA 1
ATOM 806 C C . LEU A 1 103 ? -2.188 0.932 16.603 1.00 80.75 103 LEU A C 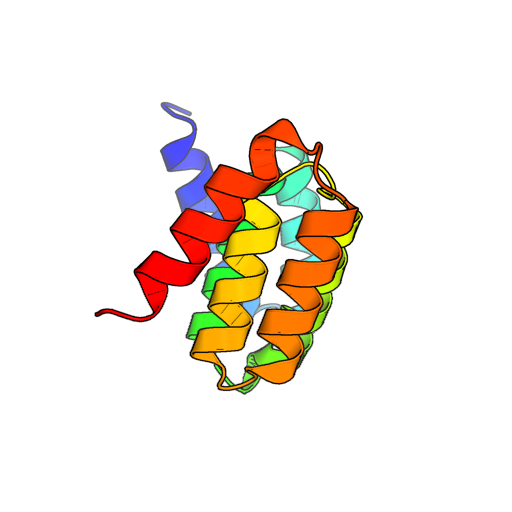1
ATOM 808 O O . LEU A 1 103 ? -3.404 1.078 16.520 1.00 80.75 103 LEU A O 1
ATOM 812 N N . ASP A 1 104 ? -1.425 1.701 17.381 1.00 82.94 104 ASP A N 1
ATOM 813 C CA . ASP A 1 104 ? -1.954 2.746 18.266 1.00 82.94 104 ASP A CA 1
ATOM 814 C C . ASP A 1 104 ? -2.705 3.827 17.472 1.00 82.94 104 ASP A C 1
ATOM 816 O O . ASP A 1 104 ? -3.833 4.194 17.810 1.00 82.94 104 ASP A O 1
ATOM 820 N N . LYS A 1 105 ? -2.136 4.282 16.346 1.00 82.88 105 LYS A N 1
ATOM 821 C CA . LYS A 1 105 ? -2.808 5.216 15.421 1.00 82.88 105 LYS A CA 1
ATOM 822 C C . LYS A 1 105 ? -4.068 4.614 14.800 1.00 82.88 105 LYS A C 1
ATOM 824 O O . LYS A 1 105 ? -5.066 5.319 14.628 1.00 82.88 105 LYS A O 1
ATOM 829 N N . GLY A 1 106 ? -4.036 3.323 14.479 1.00 79.69 106 GLY A N 1
ATOM 830 C CA . GLY A 1 106 ? -5.195 2.591 13.985 1.00 79.69 106 GLY A CA 1
ATOM 831 C C . GLY A 1 106 ? -6.307 2.507 15.019 1.00 79.69 106 GLY A C 1
ATOM 832 O O . GLY A 1 106 ? -7.450 2.816 14.700 1.00 79.69 106 GLY A O 1
ATOM 833 N N . LEU A 1 107 ? -5.980 2.176 16.267 1.00 73.00 107 LEU A N 1
ATOM 834 C CA . LEU A 1 107 ? -6.927 2.151 17.382 1.00 73.00 107 LEU A CA 1
ATOM 835 C C . LEU A 1 107 ? -7.501 3.543 17.670 1.00 73.00 107 LEU A C 1
ATOM 837 O O . LEU A 1 107 ? -8.694 3.660 17.910 1.00 73.00 107 LEU A O 1
ATOM 841 N N . ALA A 1 108 ? -6.708 4.611 17.569 1.00 77.81 108 ALA A N 1
ATOM 842 C CA . ALA A 1 108 ? -7.223 5.976 17.696 1.00 77.81 108 ALA A CA 1
ATOM 843 C C . ALA A 1 108 ? -8.178 6.370 16.549 1.00 77.81 108 ALA A C 1
ATOM 845 O O . ALA A 1 108 ? -9.093 7.165 16.745 1.00 77.81 108 ALA A O 1
ATOM 846 N N . SER A 1 109 ? -7.972 5.815 15.350 1.00 73.25 109 SER A N 1
ATOM 847 C CA . SER A 1 109 ? -8.748 6.147 14.145 1.00 73.25 109 SER A CA 1
ATOM 848 C C . SER A 1 109 ? -9.979 5.257 13.935 1.00 73.25 109 SER A C 1
ATOM 850 O O . SER A 1 109 ? -10.826 5.556 13.089 1.00 73.25 109 SER A O 1
ATOM 852 N N . LEU A 1 110 ? -10.078 4.134 14.649 1.00 67.56 110 LEU A N 1
ATOM 853 C CA . LEU A 1 110 ? -11.160 3.167 14.502 1.00 67.56 110 LEU A CA 1
ATOM 854 C C . LEU A 1 110 ? -12.273 3.428 15.532 1.00 67.56 110 LEU A C 1
ATOM 856 O O . LEU A 1 110 ? -12.012 3.838 16.656 1.00 67.56 110 LEU A O 1
ATOM 860 N N . PRO A 1 111 ? -13.545 3.151 15.195 1.00 62.69 111 PRO A N 1
ATOM 861 C CA . PRO A 1 111 ? -14.611 3.156 16.190 1.00 62.69 111 PRO A CA 1
ATOM 862 C C . PRO A 1 111 ? -14.352 2.082 17.255 1.00 62.69 111 PRO A C 1
ATOM 864 O O . PRO A 1 111 ? -14.033 0.943 16.898 1.00 62.69 111 PRO A O 1
ATOM 867 N N . ARG A 1 112 ? -14.593 2.399 18.539 1.00 55.62 112 ARG A N 1
ATOM 868 C CA . ARG A 1 112 ? -14.371 1.510 19.707 1.00 55.62 112 ARG A CA 1
ATOM 869 C C . ARG A 1 112 ? -14.839 0.062 19.506 1.00 55.62 112 ARG A C 1
ATOM 871 O O . ARG A 1 112 ? -14.180 -0.875 19.944 1.00 55.62 112 ARG A O 1
ATOM 878 N N . ARG A 1 113 ? -15.934 -0.143 18.766 1.00 57.75 113 ARG A N 1
ATOM 879 C CA . ARG A 1 113 ? -16.507 -1.462 18.444 1.00 57.75 113 ARG A CA 1
ATOM 880 C C . ARG A 1 113 ? -15.582 -2.372 17.605 1.00 57.75 113 ARG A C 1
ATOM 882 O O . ARG A 1 113 ? -15.811 -3.575 17.545 1.00 57.75 113 ARG A O 1
ATOM 889 N N . LYS A 1 114 ? -14.533 -1.836 16.965 1.00 57.62 114 LYS A N 1
ATOM 890 C CA . LYS A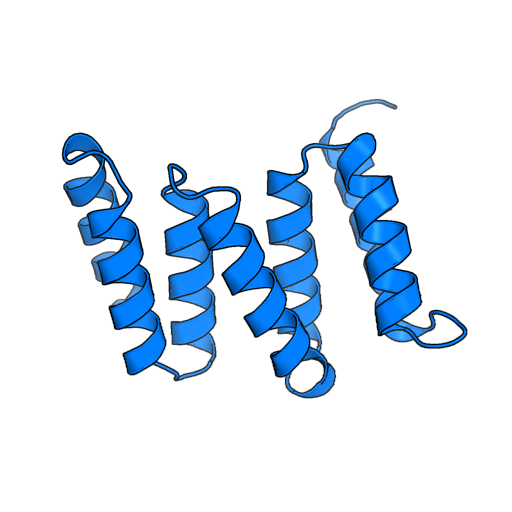 1 114 ? -13.523 -2.597 16.199 1.00 57.62 114 LYS A CA 1
ATOM 891 C C . LYS A 1 114 ? -12.213 -2.833 16.963 1.00 57.62 114 LYS A C 1
ATOM 893 O O . LYS A 1 114 ? -11.376 -3.579 16.458 1.00 57.62 114 LYS A O 1
ATOM 898 N N . HIS A 1 115 ? -12.037 -2.250 18.153 1.00 58.56 115 HIS A N 1
ATOM 899 C CA . HIS A 1 115 ? -10.784 -2.356 18.914 1.00 58.56 115 HIS A CA 1
ATOM 900 C C . HIS A 1 115 ? -10.513 -3.798 19.346 1.00 58.56 115 HIS A C 1
ATOM 902 O O . HIS A 1 115 ? -9.405 -4.285 19.165 1.00 58.56 115 HIS A O 1
ATOM 908 N N . ILE A 1 116 ? -11.546 -4.517 19.796 1.00 56.78 116 ILE A N 1
ATOM 909 C CA . ILE A 1 116 ? -11.436 -5.923 20.217 1.00 56.78 116 ILE A CA 1
ATOM 910 C C . ILE A 1 116 ? -10.942 -6.809 19.061 1.00 56.78 116 ILE A C 1
ATOM 912 O O . ILE A 1 116 ? -10.037 -7.614 19.247 1.00 56.78 116 ILE A O 1
ATOM 916 N N . LYS A 1 117 ? -11.457 -6.605 17.838 1.00 60.69 117 LYS A N 1
ATOM 917 C CA . LYS A 1 117 ? -11.017 -7.359 16.650 1.00 60.69 117 LYS A CA 1
ATOM 918 C C . LYS A 1 117 ? -9.577 -7.026 16.242 1.00 60.69 117 LYS A C 1
ATOM 920 O O . LYS A 1 117 ? -8.863 -7.913 15.793 1.00 60.69 117 LYS A O 1
ATOM 925 N N . ALA A 1 118 ? -9.161 -5.767 16.383 1.00 53.56 118 ALA A N 1
ATOM 926 C CA . ALA A 1 118 ? -7.789 -5.349 16.091 1.00 53.56 118 ALA A CA 1
ATOM 927 C C . ALA A 1 118 ? -6.787 -5.921 17.112 1.00 53.56 118 ALA A C 1
ATOM 929 O O . ALA A 1 118 ? -5.734 -6.407 16.716 1.00 53.56 118 ALA A O 1
ATOM 930 N N . ILE A 1 119 ? -7.148 -5.925 18.399 1.00 60.81 119 ILE A N 1
ATOM 931 C CA . ILE A 1 119 ? -6.326 -6.474 19.488 1.00 60.81 119 ILE A CA 1
ATOM 932 C C . ILE A 1 119 ? -6.198 -8.001 19.364 1.00 60.81 119 ILE A C 1
ATOM 934 O O . ILE A 1 119 ? -5.088 -8.520 19.417 1.00 60.81 119 ILE A O 1
ATOM 938 N N . LEU A 1 120 ? -7.303 -8.718 19.122 1.00 58.94 120 LEU A N 1
ATOM 939 C CA . LEU A 1 120 ? -7.286 -10.174 18.909 1.00 58.94 120 LEU A CA 1
ATOM 940 C C . LEU A 1 120 ? -6.455 -10.582 17.685 1.00 58.94 120 LEU A C 1
ATOM 942 O O . LEU A 1 120 ? -5.720 -11.561 17.745 1.00 58.94 120 LEU A O 1
ATOM 946 N N . ALA A 1 121 ? -6.538 -9.829 16.585 1.00 58.69 121 ALA A N 1
ATOM 947 C CA . ALA A 1 121 ? -5.755 -10.117 15.385 1.00 58.69 121 ALA A CA 1
ATOM 948 C C . ALA A 1 121 ? -4.249 -9.873 15.592 1.00 58.69 121 ALA A C 1
ATOM 950 O O . ALA A 1 121 ? -3.444 -10.675 15.135 1.00 58.69 121 ALA A O 1
ATOM 951 N N . ALA A 1 122 ? -3.870 -8.809 16.309 1.00 57.69 122 ALA A N 1
ATOM 952 C CA . ALA A 1 122 ? -2.468 -8.510 16.604 1.00 57.69 122 ALA A CA 1
ATOM 953 C C . ALA A 1 122 ? -1.830 -9.518 17.583 1.00 57.69 122 ALA A C 1
ATOM 955 O O . ALA A 1 122 ? -0.651 -9.833 17.443 1.00 57.69 122 ALA A O 1
ATOM 956 N N . GLY A 1 123 ? -2.604 -10.049 18.540 1.00 54.16 123 GLY A N 1
ATOM 957 C CA . GLY A 1 123 ? -2.149 -11.094 19.469 1.00 54.16 123 GLY A CA 1
ATOM 958 C C . GLY A 1 123 ? -2.081 -12.504 18.866 1.00 54.16 123 GLY A C 1
ATOM 959 O O . GLY A 1 123 ? -1.363 -13.353 19.383 1.00 54.16 123 GLY A O 1
ATOM 960 N N . GLY A 1 124 ? -2.793 -12.768 17.764 1.00 51.19 124 GLY A N 1
ATOM 961 C CA . GLY A 1 124 ? -2.720 -14.051 17.051 1.00 51.19 124 GLY A CA 1
ATOM 962 C C . GLY A 1 124 ? -1.467 -14.199 16.1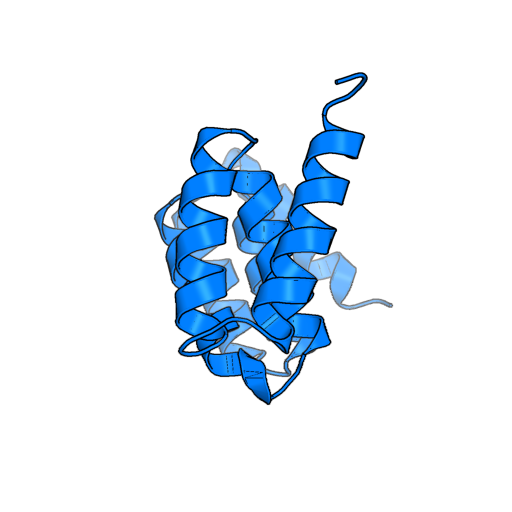81 1.00 51.19 124 GLY A C 1
ATOM 963 O O . GLY A 1 124 ? -0.954 -15.297 16.019 1.00 51.19 124 GLY A O 1
ATOM 964 N N . THR A 1 125 ? -0.924 -13.096 15.663 1.00 50.59 125 THR A N 1
ATOM 965 C CA . THR A 1 125 ? 0.294 -13.092 14.828 1.00 50.59 125 THR A CA 1
ATOM 966 C C . THR A 1 125 ? 1.603 -13.258 15.606 1.00 50.59 125 THR A C 1
ATOM 968 O O . THR A 1 125 ? 2.657 -13.355 14.992 1.00 50.59 125 THR A O 1
ATOM 971 N N . THR A 1 126 ? 1.564 -13.288 16.941 1.00 46.75 126 THR A N 1
ATOM 972 C CA . THR A 1 126 ? 2.737 -13.558 17.797 1.00 46.75 126 THR A CA 1
ATOM 973 C C . THR A 1 126 ? 2.929 -15.040 18.130 1.00 46.75 126 THR A C 1
ATOM 975 O O . THR A 1 126 ? 3.909 -15.390 18.779 1.00 46.75 126 THR A O 1
ATOM 978 N N . HIS A 1 127 ? 2.027 -15.911 17.674 1.00 40.25 127 HIS A N 1
ATOM 979 C CA . HIS A 1 127 ? 2.162 -17.361 17.775 1.00 40.25 127 HIS A CA 1
ATOM 980 C C . HIS A 1 127 ? 1.940 -17.990 16.402 1.00 40.25 127 HIS A C 1
ATOM 982 O O . HIS A 1 127 ? 0.852 -18.484 16.145 1.00 40.25 127 HIS A O 1
ATOM 988 N N . HIS A 1 128 ? 2.945 -17.941 15.529 1.00 36.25 128 HIS A N 1
ATOM 989 C CA . HIS A 1 128 ? 3.246 -18.978 14.537 1.00 36.25 128 HIS A CA 1
ATOM 990 C C . HIS A 1 128 ? 4.646 -18.757 13.974 1.00 36.25 128 HIS A C 1
ATOM 992 O O . HIS A 1 128 ? 4.974 -17.590 13.668 1.00 36.25 128 HIS A O 1
#

Solvent-accessible surface area (backbone atoms only — not comparable to full-atom values): 7099 Å² total; per-residue (Å²): 136,81,61,72,64,56,55,51,51,54,51,49,55,50,44,52,48,22,54,74,70,22,68,99,42,24,67,62,33,27,51,54,51,49,59,58,47,42,77,76,44,66,45,71,60,50,54,56,50,53,43,49,56,25,56,78,54,38,82,87,24,47,71,57,36,56,52,48,45,56,49,48,48,69,76,41,46,77,37,66,71,53,36,51,54,48,24,51,51,25,48,76,69,69,35,54,69,60,15,51,55,39,44,54,53,33,53,73,50,36,63,76,91,50,45,65,61,52,52,54,55,60,63,51,68,76,69,124

Foldseek 3Di:
DPDLVVLLVVLLVVLLCLCVPNPPHSVVSSVVSLVVSVVVHVNLSSLLSVLVSLVVVPPVRPVVNVVSLVVNCVVPVADLVSLVSSLVSCVVVVNNVVSVVSLVSSCVSYDPVCNVVSVVSVVVVVPD

Sequence (128 aa):
WRNEADKLAVWTAWLNLENLHGEPDPETATAELFAKACQRTDSKKLHVVLLGIYEDMGEARVNAAERLIGGMCKAFRGSCKIWLRAFEHYLRAGKGGKARATLDKGLASLPRRKHIKAILAAGGTTHH

Nearest PDB structures (foldseek):
  8xi2-assembly1_I  TM=7.881E-01  e=3.105E-01  Chlamydomonas reinhardtii
  8ye5-assembly1_B  TM=5.787E-01  e=1.537E-01  Dehalobacter sp.
  5a1v-assembly1_Q  TM=5.462E-01  e=6.270E-01  Mus musculus
  6tzt-assembly1_A  TM=5.192E-01  e=1.204E+00  Homo sapiens
  5nnp-assembly2_E  TM=5.002E-01  e=1.892E+00  Thermochaetoides thermophila DSM 1495

Organism: NCBI:txid676789